Protein AF-A0A345NX68-F1 (afdb_monomer)

Secondary structure (DSSP, 8-state):
-PPP--SEEEEEETTT--EEEE--HHHHTSBTTHHHHTTTEEEEEE-HHHHTTTEEEEEEEE-TTT--EEEEEEEE--GGGHHHHHHHHHHHTTT--TT-EEEEETTTTEEEEEEESTTSTT--TTSBHHHHHHHHHHHHHHHHHHHHT-

pLDDT: mean 94.98, std 5.21, range [61.34, 98.69]

Sequence (150 aa):
MKPLTIEALEICLKETEDTIRTADDHFLQQPISYLQSNIAEFFFVDSPDFDHIHVDSLALEVDDIFKTYMVLFGLQGKKKEGDVIRQFIEEKVQNQLLGLSISFSDNEGFWEINMPLDSIEGFEETMPIQDVLQLLNGILGDLDELRASK

Solvent-accessible surface area (backbone atoms only — not comparable to full-atom values): 8235 Å² total; per-residue (Å²): 133,82,81,77,57,74,76,42,43,32,39,22,33,67,92,75,66,46,75,77,45,72,60,51,80,71,56,37,62,38,36,49,47,54,33,70,78,39,50,64,33,30,36,44,38,37,34,78,65,32,63,80,47,38,29,75,42,42,35,40,36,24,44,93,86,81,66,43,40,33,41,34,34,44,35,61,53,60,82,88,49,47,68,61,54,49,54,53,51,42,56,51,23,68,67,58,59,72,78,50,44,81,47,73,41,86,88,79,49,26,31,43,37,31,41,46,39,79,56,25,86,90,60,56,60,75,39,28,38,53,55,53,52,42,51,50,53,50,57,44,42,55,50,38,56,56,59,74,75,109

Radius of gyration: 14.74 Å; Cα contacts (8 Å, |Δi|>4): 261; chains: 1; bounding box: 38×32×37 Å

Mean predicted aligned error: 3.09 Å

Nearest PDB structures (foldseek):
  8q3k-assembly1_C  TM=5.679E-01  e=8.549E-02  African swine fever virus BA71V
  4fex-assembly3_C  TM=4.818E-01  e=6.498E-01  Acinetobacter baumannii AYE
  2pk9-assembly3_A  TM=4.258E-01  e=7.322E-01  Saccharomyces cerevisiae
  4z7g-assembly1_A  TM=3.444E-01  e=2.414E+00  Homo sapiens

Structure (mmCIF, N/CA/C/O backbone):
data_AF-A0A345NX68-F1
#
_entry.id   AF-A0A345NX68-F1
#
loop_
_atom_site.group_PDB
_atom_site.id
_atom_site.type_symbol
_atom_site.label_atom_id
_atom_site.label_alt_id
_atom_site.label_comp_id
_atom_site.label_asym_id
_atom_site.label_entity_id
_atom_site.label_seq_id
_atom_site.pdbx_PDB_ins_code
_atom_site.Cartn_x
_atom_site.Cartn_y
_atom_site.Cartn_z
_atom_site.occupancy
_atom_site.B_iso_or_equiv
_atom_site.auth_seq_id
_atom_site.auth_comp_id
_atom_site.auth_asym_id
_atom_site.auth_atom_id
_atom_site.pdbx_PDB_model_num
ATOM 1 N N . MET A 1 1 ? -13.953 6.254 -13.118 1.00 61.34 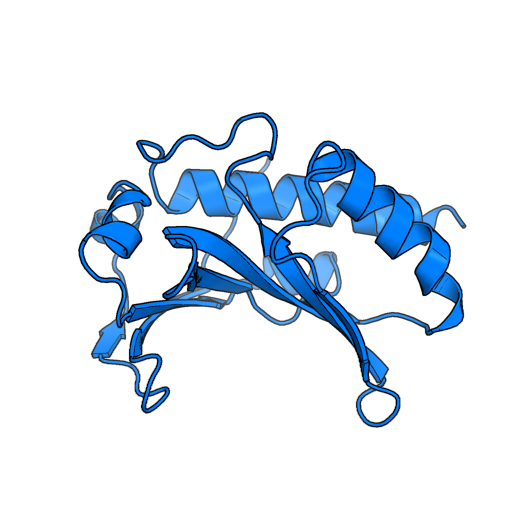1 MET A N 1
ATOM 2 C CA . MET A 1 1 ? -13.020 5.123 -12.947 1.00 61.34 1 MET A CA 1
ATOM 3 C C . MET A 1 1 ? -13.815 3.832 -12.918 1.00 61.34 1 MET A C 1
ATOM 5 O O . MET A 1 1 ? -14.952 3.856 -12.459 1.00 61.34 1 MET A O 1
ATOM 9 N N . LYS A 1 2 ? -13.254 2.747 -13.457 1.00 80.50 2 LYS A N 1
ATOM 10 C CA . LYS A 1 2 ? -13.781 1.394 -13.244 1.00 80.50 2 LYS A CA 1
ATOM 11 C C . LYS A 1 2 ? -13.546 1.036 -11.762 1.00 80.50 2 LYS A C 1
ATOM 13 O O . LYS A 1 2 ? -12.459 1.358 -11.284 1.00 80.50 2 LYS A O 1
ATOM 18 N N . PRO A 1 3 ? -14.522 0.439 -11.054 1.00 88.94 3 PRO A N 1
ATOM 19 C CA . PRO A 1 3 ? -14.303 -0.073 -9.704 1.00 88.94 3 PRO A CA 1
ATOM 20 C C . PRO A 1 3 ? -13.147 -1.078 -9.669 1.00 88.94 3 PRO A C 1
ATOM 22 O O . PRO A 1 3 ? -13.033 -1.889 -10.592 1.00 88.94 3 PRO A O 1
ATOM 25 N N . LEU A 1 4 ? -12.327 -1.017 -8.619 1.00 94.31 4 LEU A N 1
ATOM 26 C CA . LEU A 1 4 ? -11.275 -1.992 -8.347 1.00 94.31 4 LEU A CA 1
ATOM 27 C C . LEU A 1 4 ? -11.888 -3.384 -8.150 1.00 94.31 4 LEU A C 1
ATOM 29 O O . LEU A 1 4 ? -12.847 -3.556 -7.398 1.00 94.31 4 LEU A O 1
ATOM 33 N N . THR A 1 5 ? -11.316 -4.374 -8.821 1.00 95.56 5 THR A N 1
ATOM 34 C CA . THR A 1 5 ? -11.684 -5.783 -8.681 1.00 95.56 5 THR A CA 1
ATOM 35 C C . THR A 1 5 ? -10.849 -6.391 -7.563 1.00 95.56 5 THR A C 1
ATOM 37 O O . THR A 1 5 ? -9.641 -6.497 -7.715 1.00 95.56 5 THR A O 1
ATOM 40 N N . ILE A 1 6 ? -11.451 -6.797 -6.449 1.00 95.75 6 ILE A N 1
ATOM 41 C CA . ILE A 1 6 ? -10.723 -7.445 -5.347 1.00 95.75 6 ILE A CA 1
ATOM 42 C C . ILE A 1 6 ? -10.881 -8.957 -5.508 1.00 95.75 6 ILE A C 1
ATOM 44 O O . ILE A 1 6 ? -12.009 -9.451 -5.510 1.00 95.75 6 ILE A O 1
ATOM 48 N N . GLU A 1 7 ? -9.772 -9.677 -5.685 1.00 95.69 7 GLU A N 1
ATOM 49 C CA . GLU A 1 7 ? -9.783 -11.143 -5.773 1.00 95.69 7 GLU A CA 1
ATOM 50 C C . GLU A 1 7 ? -9.781 -11.767 -4.381 1.00 95.69 7 GLU A C 1
ATOM 52 O O . GLU A 1 7 ? -10.606 -12.636 -4.091 1.00 95.69 7 GLU A O 1
ATOM 57 N N . ALA A 1 8 ? -8.924 -11.259 -3.495 1.00 96.38 8 ALA A N 1
ATOM 58 C CA . ALA A 1 8 ? -8.913 -11.640 -2.095 1.00 96.38 8 ALA A CA 1
ATOM 59 C C . ALA A 1 8 ? -8.608 -10.432 -1.206 1.00 96.38 8 ALA A C 1
ATOM 61 O O . ALA A 1 8 ? -7.759 -9.600 -1.520 1.00 96.38 8 ALA A O 1
ATOM 62 N N . LEU A 1 9 ? -9.289 -10.364 -0.064 1.00 98.25 9 LEU A N 1
ATOM 63 C CA . LEU A 1 9 ? -8.827 -9.590 1.078 1.00 98.25 9 LEU A CA 1
ATOM 64 C C . LEU A 1 9 ? -8.767 -10.524 2.278 1.00 98.25 9 LEU A C 1
ATOM 66 O O . LEU A 1 9 ? -9.776 -11.101 2.684 1.00 98.25 9 LEU A O 1
ATOM 70 N N . GLU A 1 10 ? -7.581 -10.673 2.841 1.00 98.62 10 GLU A N 1
ATOM 71 C CA . GLU A 1 10 ? -7.300 -11.523 3.987 1.00 98.62 10 GLU A CA 1
ATOM 72 C C . GLU A 1 10 ? -6.926 -10.664 5.189 1.00 98.62 10 GLU A C 1
ATOM 74 O O . GLU A 1 10 ? -6.189 -9.690 5.077 1.00 98.62 10 GLU A O 1
ATOM 79 N N . ILE A 1 11 ? -7.469 -11.013 6.349 1.00 98.69 11 ILE A N 1
ATOM 80 C CA . ILE A 1 11 ? -7.134 -10.397 7.625 1.00 98.69 11 ILE A CA 1
ATOM 81 C C . ILE A 1 11 ? -6.141 -11.327 8.305 1.00 98.69 11 ILE A C 1
ATOM 83 O O . ILE A 1 11 ? -6.488 -12.467 8.634 1.00 98.69 11 ILE A O 1
ATOM 87 N N . CYS A 1 12 ? -4.930 -10.830 8.517 1.00 98.69 12 CYS A N 1
ATOM 88 C CA . CYS A 1 12 ? -3.780 -11.610 8.955 1.00 98.69 12 CYS A CA 1
ATOM 89 C C . CYS A 1 12 ? -3.218 -11.066 10.272 1.00 98.69 12 CYS A C 1
ATOM 91 O O . CYS A 1 12 ? -3.373 -9.882 10.569 1.00 98.69 12 CYS A O 1
ATOM 93 N N . LEU A 1 13 ? -2.554 -11.910 11.066 1.00 98.38 13 LEU A N 1
ATOM 94 C CA . LEU A 1 13 ? -1.807 -11.461 12.249 1.00 98.38 13 LEU A CA 1
ATOM 95 C C . LEU A 1 13 ? -0.422 -10.965 11.847 1.00 98.38 13 LEU A C 1
ATOM 97 O O . LEU A 1 13 ? 0.320 -11.688 11.195 1.00 98.38 13 LEU A O 1
ATOM 101 N N . LYS A 1 14 ? -0.018 -9.789 12.327 1.00 97.19 14 LYS A N 1
ATOM 102 C CA . LYS A 1 14 ? 1.325 -9.250 12.058 1.00 97.19 14 LYS A CA 1
ATOM 103 C C . LYS A 1 14 ? 2.453 -10.110 12.626 1.00 97.19 14 LYS A C 1
ATOM 105 O O . LYS A 1 14 ? 3.513 -10.206 12.028 1.00 97.19 14 LYS A O 1
ATOM 110 N N . GLU A 1 15 ? 2.245 -10.707 13.802 1.00 96.81 15 GLU A N 1
ATOM 111 C CA . GLU A 1 15 ? 3.297 -11.470 14.490 1.00 96.81 15 GLU A CA 1
ATOM 112 C C . GLU A 1 15 ? 3.615 -12.796 13.788 1.00 96.81 15 GLU A C 1
ATOM 114 O O . GLU A 1 15 ? 4.768 -13.226 13.790 1.00 96.81 15 GLU A O 1
ATOM 119 N N . THR A 1 16 ? 2.600 -13.457 13.224 1.00 97.38 16 THR A N 1
ATOM 120 C CA . THR A 1 16 ? 2.741 -14.813 12.669 1.00 97.38 16 THR A CA 1
ATOM 121 C C . THR A 1 16 ? 2.536 -14.889 11.163 1.00 97.38 16 THR A C 1
ATOM 123 O O . THR A 1 16 ? 2.811 -15.933 10.586 1.00 97.38 16 THR A O 1
ATOM 126 N N . GLU A 1 17 ? 2.049 -13.810 10.545 1.00 96.88 17 GLU A N 1
ATOM 127 C CA . GLU A 1 17 ? 1.619 -13.737 9.142 1.00 96.88 17 GLU A CA 1
ATOM 128 C C . GLU A 1 17 ? 0.478 -14.708 8.783 1.00 96.88 17 GLU A C 1
ATOM 130 O O . GLU A 1 17 ? 0.110 -14.842 7.620 1.00 96.88 17 GLU A O 1
ATOM 135 N N . ASP A 1 18 ? -0.140 -15.356 9.776 1.00 98.06 18 ASP A N 1
ATOM 136 C CA . ASP A 1 18 ? -1.232 -16.296 9.540 1.00 98.06 18 ASP A CA 1
ATOM 137 C C . ASP A 1 18 ? -2.528 -15.566 9.165 1.00 98.06 18 ASP A C 1
ATOM 139 O O . ASP A 1 18 ? -2.970 -14.641 9.860 1.00 98.06 18 ASP A O 1
ATOM 143 N N . THR A 1 19 ? -3.205 -16.065 8.129 1.00 98.25 19 THR A N 1
ATOM 144 C CA . THR A 1 19 ? -4.564 -15.653 7.767 1.00 98.25 19 THR A CA 1
ATOM 145 C C . THR A 1 19 ? -5.561 -16.100 8.837 1.00 98.25 19 THR A C 1
ATOM 147 O O . THR A 1 19 ? -5.777 -17.291 9.071 1.00 98.25 19 THR A O 1
ATOM 150 N N . ILE A 1 20 ? -6.226 -15.135 9.470 1.00 97.44 20 ILE A N 1
ATOM 151 C CA . ILE A 1 20 ? -7.243 -15.369 10.504 1.00 97.44 20 ILE A CA 1
ATOM 152 C C . ILE A 1 20 ? -8.615 -15.558 9.860 1.00 97.44 20 ILE A C 1
ATOM 154 O O . ILE A 1 20 ? -9.429 -16.367 10.313 1.00 97.44 20 ILE A O 1
ATOM 158 N N . ARG A 1 21 ? -8.896 -14.770 8.817 1.00 96.25 21 ARG A N 1
ATOM 159 C CA . ARG A 1 21 ? -10.138 -14.834 8.044 1.00 96.25 21 ARG A CA 1
ATOM 160 C C . ARG A 1 21 ? -9.977 -14.161 6.683 1.00 96.25 21 ARG A C 1
ATOM 162 O O . ARG A 1 21 ? -9.216 -13.211 6.544 1.00 96.25 21 ARG A O 1
ATOM 169 N N . THR A 1 22 ? -10.785 -14.584 5.723 1.00 96.94 22 THR A N 1
ATOM 170 C CA . THR A 1 22 ? -10.996 -13.866 4.460 1.00 96.94 22 THR A CA 1
ATOM 171 C C . THR A 1 22 ? -12.201 -12.936 4.606 1.00 96.94 22 THR A C 1
ATOM 173 O O . THR A 1 22 ? -13.188 -13.291 5.256 1.00 96.94 22 THR A O 1
ATOM 176 N N . ALA A 1 23 ? -12.119 -11.739 4.038 1.00 96.38 23 ALA A N 1
ATOM 177 C CA . ALA A 1 23 ? -13.202 -10.770 4.007 1.00 96.38 23 ALA A CA 1
ATOM 178 C C . ALA A 1 23 ? -14.293 -11.154 3.009 1.00 96.38 23 ALA A C 1
ATOM 180 O O . ALA A 1 23 ? -14.025 -11.710 1.947 1.00 96.38 23 ALA A O 1
ATOM 181 N N . ASP A 1 24 ? -15.526 -10.793 3.346 1.00 95.06 24 ASP A N 1
ATOM 182 C CA . ASP A 1 24 ? -16.654 -10.793 2.426 1.00 95.06 24 ASP A CA 1
ATOM 183 C C . ASP A 1 24 ? -16.999 -9.360 1.982 1.00 95.06 24 ASP A C 1
ATOM 185 O O . ASP A 1 24 ? -16.430 -8.371 2.458 1.00 95.06 24 ASP A O 1
ATOM 189 N N . ASP A 1 25 ? -17.983 -9.238 1.090 1.00 93.81 25 ASP A N 1
ATOM 190 C CA . ASP A 1 25 ? -18.455 -7.941 0.592 1.00 93.81 25 ASP A CA 1
ATOM 191 C C . ASP A 1 25 ? -18.945 -7.009 1.713 1.00 93.81 25 ASP A C 1
ATOM 193 O O . ASP A 1 25 ? -18.849 -5.788 1.591 1.00 93.81 25 ASP A O 1
ATOM 197 N N . HIS A 1 26 ? -19.471 -7.559 2.816 1.00 96.25 26 HIS A N 1
ATOM 198 C CA . HIS A 1 26 ? -19.914 -6.758 3.959 1.00 96.25 26 HIS A CA 1
ATOM 199 C C . HIS A 1 26 ? -18.725 -6.195 4.736 1.00 96.25 26 HIS A C 1
ATOM 201 O O . HIS A 1 26 ? -18.790 -5.059 5.214 1.00 96.25 26 HIS A O 1
ATOM 207 N N . PHE A 1 27 ? -17.644 -6.965 4.859 1.00 97.44 27 PHE A N 1
ATOM 208 C CA . PHE A 1 27 ? -16.418 -6.514 5.493 1.00 97.44 27 PHE A CA 1
ATOM 209 C C . PHE A 1 27 ? -15.771 -5.373 4.707 1.00 97.44 27 PHE A C 1
ATOM 211 O O . PHE A 1 27 ? -15.338 -4.400 5.311 1.00 97.44 27 PHE A O 1
ATOM 218 N N . LEU A 1 28 ? -15.807 -5.419 3.373 1.00 97.00 28 LEU A N 1
ATOM 219 C CA . LEU A 1 28 ? -15.314 -4.330 2.519 1.00 97.00 28 LEU A CA 1
ATOM 220 C C . LEU A 1 28 ? -16.034 -2.985 2.738 1.00 97.00 28 LEU A C 1
ATOM 222 O O . LEU A 1 28 ? -15.454 -1.935 2.455 1.00 97.00 28 LEU A O 1
ATOM 226 N N . GLN A 1 29 ? -17.263 -3.001 3.271 1.00 98.00 29 GLN A N 1
ATOM 227 C CA . GLN A 1 29 ? -18.007 -1.791 3.651 1.00 98.00 29 GLN A CA 1
ATOM 228 C C . GLN A 1 29 ? -17.651 -1.260 5.049 1.00 98.00 29 GLN A C 1
ATOM 230 O O . GLN A 1 29 ? -18.120 -0.186 5.426 1.00 98.00 29 GLN A O 1
ATOM 235 N N . GLN A 1 30 ? -16.882 -2.003 5.853 1.00 98.25 30 GLN A N 1
ATOM 236 C CA . GLN A 1 30 ? -16.427 -1.518 7.157 1.00 98.25 30 GLN A CA 1
ATOM 237 C C . GLN A 1 30 ? -15.459 -0.347 6.971 1.00 98.25 30 GLN A C 1
ATOM 239 O O . GLN A 1 30 ? -14.725 -0.319 5.982 1.00 98.25 30 GLN A O 1
ATOM 244 N N . PRO A 1 31 ? -15.428 0.613 7.909 1.00 98.56 31 PRO A N 1
ATOM 245 C CA . PRO A 1 31 ? -14.470 1.701 7.841 1.00 98.56 31 PRO A CA 1
ATOM 246 C C . PRO A 1 31 ? -13.042 1.187 8.073 1.00 98.56 31 PRO A C 1
ATOM 248 O O . PRO A 1 31 ? -12.829 0.264 8.865 1.00 98.56 31 PRO A O 1
ATOM 251 N N . ILE A 1 32 ? -12.050 1.819 7.441 1.00 98.50 32 ILE A N 1
ATOM 252 C CA . ILE A 1 32 ? -10.634 1.449 7.606 1.00 98.50 32 ILE A CA 1
ATOM 253 C C . ILE A 1 32 ? -10.150 1.577 9.063 1.00 98.50 32 ILE A C 1
ATOM 255 O O . ILE A 1 32 ? -9.267 0.827 9.482 1.00 98.50 32 ILE A O 1
ATOM 259 N N . SER A 1 33 ? -10.807 2.413 9.880 1.00 98.19 33 SER A N 1
ATOM 260 C CA . SER A 1 33 ? -10.622 2.484 11.345 1.00 98.19 33 SER A CA 1
ATOM 261 C C . SER A 1 33 ? -10.834 1.176 12.105 1.00 98.19 33 SER A C 1
ATOM 263 O O . SER A 1 33 ? -10.434 1.059 13.269 1.00 98.19 33 SER A O 1
ATOM 265 N N . TYR A 1 34 ? -11.361 0.143 11.445 1.00 98.25 34 TYR A N 1
ATOM 266 C CA . TYR A 1 34 ? -11.249 -1.228 11.919 1.00 98.25 34 TYR A CA 1
ATOM 267 C C . TYR A 1 34 ? -9.802 -1.594 12.312 1.00 98.25 34 TYR A C 1
ATOM 269 O O . TYR A 1 34 ? -9.604 -2.155 13.392 1.00 98.25 34 TYR A O 1
ATOM 277 N N . LEU A 1 35 ? -8.793 -1.263 11.491 1.00 98.19 35 LEU A N 1
ATOM 278 C CA . LEU A 1 35 ? -7.391 -1.630 11.756 1.00 98.19 35 LEU A CA 1
ATOM 279 C C . LEU A 1 35 ? -6.845 -0.952 13.016 1.00 98.19 35 LEU A C 1
ATOM 281 O O . LEU A 1 35 ? -6.114 -1.566 13.784 1.00 98.19 35 LEU A O 1
ATOM 285 N N . GLN A 1 36 ? -7.260 0.282 13.301 1.00 96.69 36 GLN A N 1
ATOM 286 C CA . GLN A 1 36 ? -6.849 0.983 14.519 1.00 96.69 36 GLN A CA 1
ATOM 287 C C . GLN A 1 36 ? -7.405 0.314 15.784 1.00 96.69 36 GLN A C 1
ATOM 289 O O . GLN A 1 36 ? -6.740 0.288 16.821 1.00 96.69 36 GLN A O 1
ATOM 294 N N . SER A 1 37 ? -8.601 -0.277 15.692 1.00 96.75 37 SER A N 1
ATOM 295 C CA . SER A 1 37 ? -9.191 -1.072 16.778 1.00 96.75 37 SER A CA 1
ATOM 296 C C . SER A 1 37 ? -8.567 -2.468 16.906 1.00 96.75 37 SER A C 1
ATOM 298 O O . SER A 1 37 ? -8.682 -3.086 17.963 1.00 96.75 37 SER A O 1
ATOM 300 N N . ASN A 1 38 ? -7.895 -2.952 15.857 1.00 97.50 38 ASN A N 1
ATOM 301 C CA . ASN A 1 38 ? -7.327 -4.297 15.760 1.00 97.50 38 ASN A CA 1
ATOM 302 C C . ASN A 1 38 ? -5.871 -4.234 15.285 1.00 97.50 3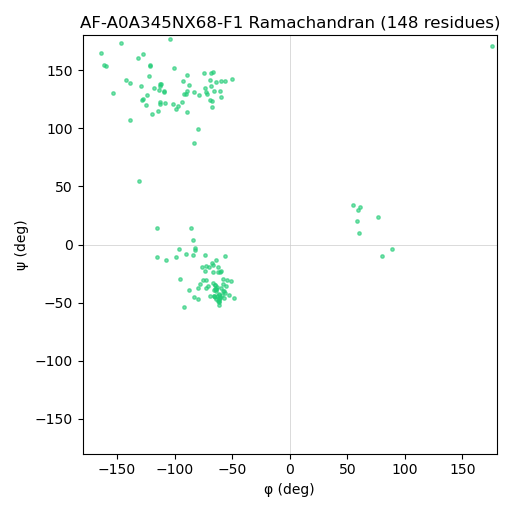8 ASN A C 1
ATOM 304 O O . ASN A 1 38 ? -5.495 -4.863 14.307 1.00 97.50 38 ASN A O 1
ATOM 308 N N . ILE A 1 39 ? -5.037 -3.462 15.983 1.00 97.44 39 ILE A N 1
ATOM 309 C CA . ILE A 1 39 ? -3.692 -3.104 15.506 1.00 97.44 39 ILE A CA 1
ATOM 310 C C . ILE A 1 39 ? -2.727 -4.287 15.317 1.00 97.44 39 ILE A C 1
ATOM 312 O O . ILE A 1 39 ? -1.733 -4.170 14.613 1.00 97.44 39 ILE A O 1
ATOM 316 N N . ALA A 1 40 ? -3.008 -5.433 15.941 1.00 97.69 40 ALA A N 1
ATOM 317 C CA . ALA A 1 40 ? -2.240 -6.660 15.729 1.00 97.69 40 ALA A CA 1
ATOM 318 C C . ALA A 1 40 ? -2.534 -7.321 14.367 1.00 97.69 40 ALA A C 1
ATOM 320 O O . ALA A 1 40 ? -1.863 -8.285 14.000 1.00 97.69 40 ALA A O 1
ATOM 321 N N . GLU A 1 41 ? -3.544 -6.828 13.647 1.00 98.38 41 GLU A N 1
ATOM 322 C CA . GLU A 1 41 ? -3.970 -7.311 12.341 1.00 98.38 41 GLU A CA 1
ATOM 323 C C . GLU A 1 41 ? -3.438 -6.406 11.220 1.00 98.38 41 GLU A C 1
ATOM 325 O O . GLU A 1 41 ? -3.243 -5.200 11.398 1.00 98.38 41 GLU A O 1
ATOM 330 N N . PHE A 1 42 ? -3.251 -6.995 10.043 1.00 98.69 42 PHE A N 1
ATOM 331 C CA . PHE A 1 42 ? -3.097 -6.280 8.781 1.00 98.69 42 PHE A CA 1
ATOM 332 C C . PHE A 1 42 ? -4.013 -6.902 7.726 1.00 98.69 42 PHE A C 1
ATOM 334 O O . PHE A 1 42 ? -4.482 -8.034 7.875 1.00 98.69 42 PHE A O 1
ATOM 341 N N . PHE A 1 43 ? -4.295 -6.152 6.667 1.00 98.69 43 PHE A N 1
ATOM 342 C CA . PHE A 1 43 ? -5.031 -6.651 5.514 1.00 98.69 43 PHE A CA 1
ATOM 343 C C . PHE A 1 43 ? -4.062 -6.970 4.394 1.00 98.69 43 PHE A C 1
ATOM 345 O O . PHE A 1 43 ? -3.384 -6.063 3.927 1.00 98.69 43 PHE A O 1
ATOM 352 N N . PHE A 1 44 ? -4.033 -8.215 3.938 1.00 98.69 44 PHE A N 1
ATOM 353 C CA . PHE A 1 44 ? -3.421 -8.585 2.669 1.00 98.69 44 PHE A CA 1
ATOM 354 C C . PHE A 1 44 ? -4.480 -8.498 1.570 1.00 98.69 44 PHE A C 1
ATOM 356 O O . PHE A 1 44 ? -5.583 -9.022 1.730 1.00 98.69 44 PHE A O 1
ATOM 363 N N . VAL A 1 45 ? -4.172 -7.814 0.473 1.00 98.44 45 VAL A N 1
ATOM 364 C CA . VAL A 1 45 ? -5.107 -7.577 -0.627 1.00 98.44 45 VAL A CA 1
ATOM 365 C C . VAL A 1 45 ? -4.475 -7.993 -1.939 1.00 98.44 45 VAL A C 1
ATOM 367 O O . VAL A 1 45 ? -3.428 -7.470 -2.327 1.00 98.44 45 VAL A O 1
ATOM 370 N N . ASP A 1 46 ? -5.178 -8.879 -2.633 1.00 97.50 46 ASP A N 1
ATOM 371 C CA . ASP A 1 46 ? -4.844 -9.350 -3.967 1.00 97.50 46 ASP A CA 1
ATOM 372 C C . ASP A 1 46 ? -5.891 -8.873 -4.981 1.00 97.50 46 ASP A C 1
ATOM 374 O O . ASP A 1 46 ? -7.105 -8.858 -4.718 1.00 97.50 46 ASP A O 1
ATOM 378 N N . SER A 1 47 ? -5.415 -8.434 -6.142 1.00 97.12 47 SER A N 1
ATOM 379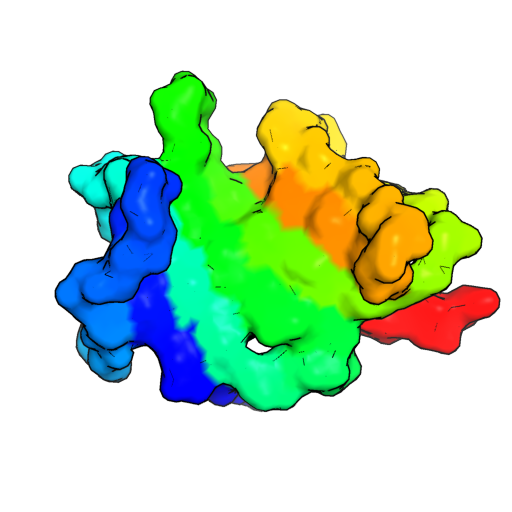 C CA . SER A 1 47 ? -6.247 -7.893 -7.207 1.00 97.12 47 SER A CA 1
ATOM 380 C C . SER A 1 47 ? -5.587 -8.079 -8.571 1.00 97.12 47 SER A C 1
ATOM 382 O O . SER A 1 47 ? -4.479 -7.586 -8.781 1.00 97.12 47 SER A O 1
ATOM 384 N N . PRO A 1 48 ? -6.311 -8.619 -9.569 1.00 95.94 48 PRO A N 1
ATOM 385 C CA . PRO A 1 48 ? -5.805 -8.688 -10.938 1.00 95.94 48 PRO A CA 1
ATOM 386 C C . PRO A 1 48 ? -5.641 -7.304 -11.582 1.00 95.94 48 PRO A C 1
ATOM 388 O O . PRO A 1 48 ? -4.958 -7.170 -12.593 1.00 95.94 48 PRO A O 1
ATOM 391 N N . ASP A 1 49 ? -6.273 -6.258 -11.035 1.00 96.19 49 ASP A N 1
ATOM 392 C CA . ASP A 1 49 ? -6.068 -4.900 -11.536 1.00 96.19 49 ASP A CA 1
ATOM 393 C C . ASP A 1 49 ? -4.670 -4.360 -11.124 1.00 96.19 49 ASP A C 1
ATOM 395 O O . ASP A 1 49 ? -4.180 -3.435 -11.774 1.00 96.19 49 ASP A O 1
ATOM 399 N N . PHE A 1 50 ? -3.992 -4.948 -10.120 1.00 96.31 50 PHE A N 1
ATOM 400 C CA . PHE A 1 50 ? -2.635 -4.555 -9.705 1.00 96.31 50 PHE A CA 1
ATOM 401 C C . PHE A 1 50 ? -1.544 -4.990 -10.694 1.00 96.31 50 PHE A C 1
ATOM 403 O O . PHE A 1 50 ? -0.584 -4.245 -10.913 1.00 96.31 50 PHE A O 1
ATOM 410 N N . ASP A 1 51 ? -1.741 -6.109 -11.399 1.00 93.31 51 ASP A N 1
ATOM 411 C CA . ASP A 1 51 ? -0.847 -6.557 -12.476 1.00 93.31 51 ASP A CA 1
ATOM 412 C C . ASP A 1 51 ? -0.667 -5.478 -13.556 1.00 93.31 51 ASP A C 1
ATOM 414 O O . ASP A 1 51 ? 0.409 -5.313 -14.133 1.00 93.31 51 ASP A O 1
ATOM 418 N N . HIS A 1 52 ? -1.727 -4.712 -13.835 1.00 92.94 52 HIS A N 1
ATOM 419 C CA . HIS A 1 52 ? -1.714 -3.653 -14.846 1.00 92.94 52 HIS A CA 1
ATOM 420 C C . HIS A 1 52 ? -0.873 -2.437 -14.453 1.00 92.94 52 HIS A C 1
ATOM 422 O O . HIS A 1 52 ? -0.485 -1.674 -15.334 1.00 92.94 52 HIS A O 1
ATOM 428 N N . ILE A 1 53 ? -0.596 -2.270 -13.160 1.00 95.25 53 ILE A N 1
ATOM 429 C CA . ILE A 1 53 ? 0.191 -1.171 -12.586 1.00 95.25 53 ILE A CA 1
ATOM 430 C C . ILE A 1 53 ? 1.488 -1.676 -11.937 1.00 95.25 53 ILE A C 1
ATOM 432 O O . ILE A 1 53 ? 2.155 -0.936 -11.214 1.00 95.25 53 ILE A O 1
ATOM 436 N N . HIS A 1 54 ? 1.868 -2.926 -12.230 1.00 95.44 54 HIS A N 1
ATOM 437 C CA . HIS A 1 54 ? 3.113 -3.556 -11.790 1.00 95.44 54 HIS A CA 1
ATOM 438 C C . HIS A 1 54 ? 3.262 -3.657 -10.263 1.00 95.44 54 HIS A C 1
ATOM 440 O O . HIS A 1 54 ? 4.378 -3.568 -9.743 1.00 95.44 54 HIS A O 1
ATOM 446 N N . VAL A 1 55 ? 2.145 -3.821 -9.556 1.00 96.75 55 VAL A N 1
ATOM 447 C CA . VAL A 1 55 ? 2.092 -4.024 -8.105 1.00 96.75 55 VAL A CA 1
ATOM 448 C C . VAL A 1 55 ? 1.678 -5.464 -7.839 1.00 96.75 55 VAL A C 1
ATOM 450 O O . VAL A 1 55 ? 0.722 -5.936 -8.440 1.00 96.75 55 VAL A O 1
ATOM 453 N N . ASP A 1 56 ? 2.392 -6.161 -6.956 1.00 92.06 56 ASP A N 1
ATOM 454 C CA . ASP A 1 56 ? 2.108 -7.582 -6.707 1.00 92.06 56 ASP A CA 1
ATOM 455 C C . ASP A 1 56 ? 0.899 -7.759 -5.773 1.00 92.06 56 ASP A C 1
ATOM 457 O O . ASP A 1 56 ? 0.004 -8.553 -6.026 1.00 92.06 56 ASP A O 1
ATOM 461 N N . SER A 1 57 ? 0.868 -7.001 -4.677 1.00 95.94 57 SER A N 1
ATOM 462 C CA . SER A 1 57 ? -0.200 -7.023 -3.671 1.00 95.94 57 SER A CA 1
ATOM 463 C C . SER A 1 57 ? -0.104 -5.783 -2.787 1.00 95.94 57 SER A C 1
ATOM 465 O O . SER A 1 57 ? 0.952 -5.141 -2.741 1.00 95.94 57 SER A O 1
ATOM 467 N N . LEU A 1 58 ? -1.162 -5.485 -2.034 1.00 98.38 58 LEU A N 1
ATOM 468 C CA . LEU A 1 58 ? -1.132 -4.460 -0.990 1.00 98.38 58 LEU A CA 1
ATOM 469 C C . LEU A 1 58 ? -1.251 -5.094 0.394 1.00 98.38 58 LEU A C 1
ATOM 471 O O . LEU A 1 58 ? -2.106 -5.948 0.616 1.00 98.38 58 LEU A O 1
ATOM 475 N N . ALA A 1 59 ? -0.462 -4.605 1.346 1.00 98.56 59 ALA A N 1
ATOM 476 C CA . ALA A 1 59 ? -0.672 -4.835 2.766 1.00 98.56 59 ALA A CA 1
ATOM 477 C C . ALA A 1 59 ? -1.057 -3.517 3.452 1.00 98.56 59 ALA A C 1
ATOM 479 O O . ALA A 1 59 ? -0.322 -2.538 3.359 1.00 98.56 59 ALA A O 1
ATOM 480 N N . LEU A 1 60 ? -2.215 -3.466 4.114 1.00 98.69 60 LEU A N 1
ATOM 481 C CA . LEU A 1 60 ? -2.665 -2.295 4.872 1.00 98.69 60 LEU A CA 1
ATOM 482 C C . LEU A 1 60 ? -2.613 -2.588 6.364 1.00 98.69 60 LEU A C 1
ATOM 484 O O . LEU A 1 60 ? -3.160 -3.588 6.825 1.00 98.69 60 LEU A O 1
ATOM 488 N N . GLU A 1 61 ? -2.020 -1.686 7.130 1.00 98.31 61 GLU A N 1
ATOM 489 C CA . GLU A 1 61 ? -1.903 -1.829 8.578 1.00 98.31 61 GLU A CA 1
ATOM 490 C C . GLU A 1 61 ? -1.963 -0.480 9.293 1.00 98.31 61 GLU A C 1
ATOM 492 O O . GLU A 1 61 ? -1.962 0.578 8.670 1.00 98.31 61 GLU A O 1
ATOM 497 N N . VAL A 1 62 ? -2.001 -0.517 10.623 1.00 98.06 62 VAL A N 1
ATOM 498 C CA . VAL A 1 62 ? -1.721 0.649 11.469 1.00 98.06 62 VAL A CA 1
ATOM 499 C C . VAL A 1 62 ? -0.425 0.379 12.218 1.00 98.06 62 VAL A C 1
ATOM 501 O O . VAL A 1 62 ? -0.364 -0.599 12.955 1.00 98.06 62 VAL A O 1
ATOM 504 N N . ASP A 1 63 ? 0.600 1.213 12.050 1.00 93.88 63 ASP A N 1
ATOM 505 C CA . ASP A 1 63 ? 1.897 1.036 12.714 1.00 93.88 63 ASP A CA 1
ATOM 506 C C . ASP A 1 63 ? 1.767 1.055 14.249 1.00 93.88 63 ASP A C 1
ATOM 508 O O . ASP A 1 63 ? 1.034 1.858 14.839 1.00 93.88 63 ASP A O 1
ATOM 512 N N . ASP A 1 64 ? 2.522 0.187 14.922 1.00 89.81 64 ASP A N 1
ATOM 513 C CA . ASP A 1 64 ? 2.386 -0.037 16.361 1.00 89.81 64 ASP A CA 1
ATOM 514 C 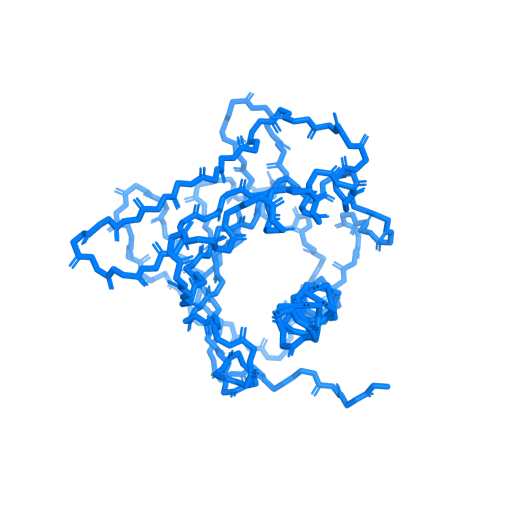C . ASP A 1 64 ? 2.935 1.115 17.213 1.00 89.81 64 ASP A C 1
ATOM 516 O O . ASP A 1 64 ? 2.502 1.282 18.362 1.00 89.81 64 ASP A O 1
ATOM 520 N N . ILE A 1 65 ? 3.847 1.922 16.664 1.00 88.06 65 ILE A N 1
ATOM 521 C CA . ILE A 1 65 ? 4.565 2.985 17.373 1.00 88.06 65 ILE A CA 1
ATOM 522 C C . ILE A 1 65 ? 3.816 4.313 17.245 1.00 88.06 65 ILE A C 1
ATOM 524 O O . ILE A 1 65 ? 3.505 4.947 18.256 1.00 88.06 65 ILE A O 1
ATOM 528 N N . PHE A 1 66 ? 3.519 4.726 16.016 1.00 88.50 66 PHE A N 1
ATOM 529 C CA . PHE A 1 66 ? 2.948 6.032 15.687 1.00 88.50 66 PHE A CA 1
ATOM 530 C C . PHE A 1 66 ? 1.436 6.001 15.481 1.00 88.50 66 PHE A C 1
ATOM 532 O O . PHE A 1 66 ? 0.816 7.061 15.469 1.00 88.50 66 PHE A O 1
ATOM 539 N N . LYS A 1 67 ? 0.835 4.805 15.392 1.00 92.62 67 LYS A N 1
ATOM 540 C CA . LYS A 1 67 ? -0.597 4.616 15.105 1.00 92.62 67 LYS A CA 1
ATOM 541 C C . LYS A 1 67 ? -1.024 5.229 13.767 1.00 92.62 67 LYS A C 1
ATOM 543 O O . LYS A 1 67 ? -2.173 5.628 13.619 1.00 92.62 67 LYS A O 1
ATOM 548 N N . THR A 1 68 ? -0.093 5.277 12.820 1.00 94.75 68 THR A N 1
ATOM 549 C CA . THR A 1 68 ? -0.282 5.780 11.456 1.00 94.75 68 THR A CA 1
ATOM 550 C C . THR A 1 68 ? -0.773 4.656 10.561 1.00 94.75 68 THR A C 1
ATOM 552 O O . THR A 1 68 ? -0.249 3.544 10.650 1.00 94.75 68 THR A O 1
ATOM 555 N N . TYR A 1 69 ? -1.753 4.920 9.698 1.00 97.94 69 TYR A N 1
ATOM 556 C CA . TYR A 1 69 ? -2.163 3.943 8.694 1.00 97.94 69 TYR A CA 1
ATOM 557 C C . TYR A 1 69 ? -1.087 3.856 7.620 1.00 97.94 69 TYR A C 1
ATOM 559 O O . TYR A 1 69 ? -0.634 4.871 7.094 1.00 97.94 69 TYR A O 1
ATOM 567 N N . MET A 1 70 ? -0.685 2.641 7.284 1.00 97.81 70 MET A N 1
ATOM 568 C CA . MET A 1 70 ? 0.374 2.358 6.329 1.00 97.81 70 MET A CA 1
ATOM 569 C C . MET A 1 70 ? -0.173 1.482 5.209 1.00 97.81 70 MET A C 1
ATOM 571 O O . MET A 1 70 ? -0.998 0.598 5.446 1.00 97.81 70 MET A O 1
ATOM 575 N N . VAL A 1 71 ? 0.330 1.698 3.996 1.00 98.31 71 VAL A N 1
ATOM 576 C CA . VAL A 1 71 ? 0.279 0.709 2.918 1.00 98.31 71 VAL A CA 1
ATOM 577 C C . VAL A 1 71 ? 1.694 0.246 2.597 1.00 98.31 71 VAL A C 1
ATOM 579 O O . VAL A 1 71 ? 2.608 1.061 2.465 1.00 98.31 71 VAL A O 1
ATOM 582 N N . LEU A 1 72 ? 1.870 -1.065 2.488 1.00 98.06 72 LEU A N 1
ATOM 583 C CA . LEU A 1 72 ? 3.110 -1.723 2.117 1.00 98.06 72 LEU A CA 1
ATOM 584 C C . LEU A 1 72 ? 2.885 -2.482 0.813 1.00 98.06 72 LEU A C 1
ATOM 586 O O . LEU A 1 72 ? 1.864 -3.154 0.660 1.00 98.06 72 LEU A O 1
ATOM 590 N N . PHE A 1 73 ? 3.811 -2.363 -0.133 1.00 97.69 73 PHE A N 1
ATOM 591 C CA . PHE A 1 73 ? 3.701 -3.051 -1.417 1.00 97.69 73 PHE A CA 1
ATOM 592 C C . PHE A 1 73 ? 5.040 -3.191 -2.139 1.00 97.69 73 PHE A C 1
ATOM 594 O O . PHE A 1 73 ? 5.960 -2.384 -1.970 1.00 97.69 73 PHE A O 1
ATOM 601 N N . GLY A 1 74 ? 5.114 -4.224 -2.978 1.00 96.56 74 GLY A N 1
ATOM 602 C CA . GLY A 1 74 ? 6.149 -4.396 -3.990 1.00 96.56 74 GLY A CA 1
ATOM 603 C C . GLY A 1 74 ? 5.728 -3.732 -5.301 1.00 96.56 74 GLY A C 1
ATOM 604 O O . GLY A 1 74 ? 4.607 -3.933 -5.764 1.00 96.56 74 GLY A O 1
ATOM 605 N N . LEU A 1 75 ? 6.618 -2.943 -5.900 1.00 96.69 75 LEU A N 1
ATOM 606 C CA . LEU A 1 75 ? 6.437 -2.330 -7.216 1.00 96.69 75 LEU A CA 1
ATOM 607 C C . LEU A 1 75 ? 7.541 -2.811 -8.161 1.00 96.69 75 LEU A C 1
ATOM 609 O O . LEU A 1 75 ? 8.713 -2.446 -8.012 1.00 96.69 75 LEU A O 1
ATOM 613 N N . GLN A 1 76 ? 7.181 -3.600 -9.169 1.00 94.81 76 GLN A N 1
ATOM 614 C CA . GLN A 1 76 ? 8.141 -4.078 -10.160 1.00 94.81 76 GLN A CA 1
ATOM 615 C C . GLN A 1 76 ? 8.667 -2.896 -10.975 1.00 94.81 76 GLN A C 1
ATOM 617 O O . GLN A 1 76 ? 7.901 -2.066 -11.468 1.00 94.81 76 GLN A O 1
ATOM 622 N N . GLY A 1 77 ? 9.984 -2.801 -11.151 1.00 91.00 77 GLY A N 1
ATOM 623 C CA . GLY A 1 77 ? 10.589 -1.664 -11.838 1.00 91.00 77 GLY A CA 1
ATOM 624 C C . GLY A 1 77 ? 12.105 -1.702 -11.848 1.00 91.00 77 GLY A C 1
ATOM 625 O O . GLY A 1 77 ? 12.740 -2.517 -11.188 1.00 91.00 77 GLY A O 1
ATOM 626 N N . LYS A 1 78 ? 12.730 -0.805 -12.610 1.00 92.25 78 LYS A N 1
ATOM 627 C CA . LYS A 1 78 ? 14.199 -0.743 -12.679 1.00 92.25 78 LYS A CA 1
ATOM 628 C C . LYS A 1 78 ? 14.741 0.191 -11.605 1.00 92.25 78 LYS A C 1
ATOM 630 O O . LYS A 1 78 ? 14.199 1.267 -11.386 1.00 92.25 78 LYS A O 1
ATOM 635 N N . LYS A 1 79 ? 15.916 -0.123 -11.051 1.00 94.19 79 LYS A N 1
ATOM 636 C CA . LYS A 1 79 ? 16.630 0.741 -10.086 1.00 94.19 79 LYS A CA 1
ATOM 637 C C . LYS A 1 79 ? 16.810 2.196 -10.551 1.00 94.19 79 LYS A C 1
ATOM 639 O O . LYS A 1 79 ? 16.813 3.116 -9.741 1.00 94.19 79 LYS A O 1
ATOM 644 N N . LYS A 1 80 ? 16.934 2.424 -11.865 1.00 93.75 80 LYS A N 1
ATOM 645 C CA . LYS A 1 80 ? 17.056 3.770 -12.459 1.00 93.75 80 LYS A CA 1
ATOM 646 C C . LYS A 1 80 ? 15.789 4.634 -12.332 1.00 93.75 80 LYS A C 1
ATOM 648 O O . LYS A 1 80 ? 15.870 5.833 -12.558 1.00 93.75 80 LYS A O 1
ATOM 653 N N . GLU A 1 81 ? 14.639 4.039 -12.020 1.00 93.88 81 GLU A N 1
ATOM 654 C CA . GLU A 1 81 ? 13.355 4.738 -11.843 1.00 93.88 81 GLU A CA 1
ATOM 655 C C . GLU A 1 81 ? 13.216 5.345 -10.437 1.00 93.88 81 GLU A C 1
ATOM 657 O O . GLU A 1 81 ? 12.242 6.039 -10.164 1.00 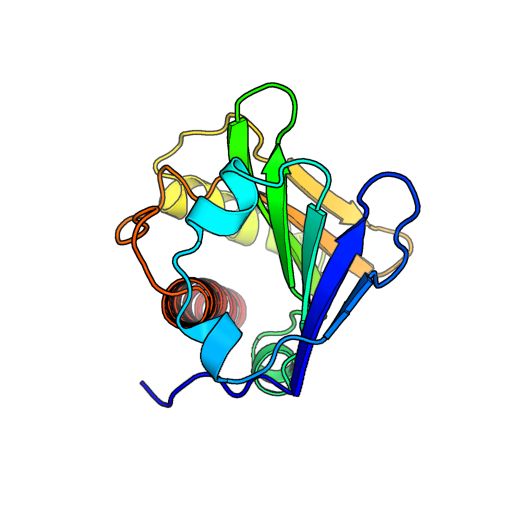93.88 81 GLU A O 1
ATOM 662 N N . GLY A 1 82 ? 14.200 5.126 -9.555 1.00 94.19 82 GLY A N 1
ATOM 663 C CA . GLY A 1 82 ? 14.122 5.488 -8.141 1.00 94.19 82 GLY A CA 1
ATOM 664 C C . GLY A 1 82 ? 13.830 6.953 -7.865 1.00 94.19 82 GLY A C 1
ATOM 665 O O . GLY A 1 82 ? 13.007 7.242 -7.004 1.00 94.19 82 GLY A O 1
ATOM 666 N N . ASP A 1 83 ? 14.449 7.870 -8.609 1.00 95.38 83 ASP A N 1
ATOM 667 C CA . ASP A 1 83 ? 14.216 9.305 -8.414 1.00 95.38 83 ASP A CA 1
ATOM 668 C C . ASP A 1 83 ? 12.761 9.683 -8.732 1.00 95.38 83 ASP A C 1
ATOM 670 O O . ASP A 1 83 ? 12.156 10.472 -8.014 1.00 95.38 83 ASP A O 1
ATOM 674 N N . VAL A 1 84 ? 12.175 9.078 -9.773 1.00 95.88 84 VAL A N 1
ATOM 675 C CA . VAL A 1 84 ? 10.778 9.323 -10.170 1.00 95.88 84 VAL A CA 1
ATOM 676 C C . VAL A 1 84 ? 9.813 8.748 -9.136 1.00 95.88 84 VAL A C 1
ATOM 678 O O . VAL A 1 84 ? 8.872 9.432 -8.745 1.00 95.88 84 VAL A O 1
ATOM 681 N N . ILE A 1 85 ? 10.065 7.521 -8.671 1.00 96.62 85 ILE A N 1
ATOM 682 C CA . ILE A 1 85 ? 9.234 6.847 -7.665 1.00 96.62 85 ILE A CA 1
ATOM 683 C C . ILE A 1 85 ? 9.250 7.626 -6.346 1.00 96.62 85 ILE A C 1
ATOM 685 O O . ILE A 1 85 ? 8.191 7.918 -5.794 1.00 96.62 85 ILE A O 1
ATOM 689 N N . ARG A 1 86 ? 10.439 8.014 -5.863 1.00 96.38 86 ARG A N 1
ATOM 690 C CA . ARG A 1 86 ? 10.586 8.787 -4.621 1.00 96.38 86 ARG A CA 1
ATOM 691 C C . ARG A 1 86 ? 9.884 10.128 -4.715 1.00 96.38 86 ARG A C 1
ATOM 693 O O . ARG A 1 86 ? 9.056 10.417 -3.862 1.00 96.38 86 ARG A O 1
ATOM 700 N N . GLN A 1 87 ? 10.167 10.901 -5.764 1.00 96.44 87 GLN A N 1
ATOM 701 C CA . GLN A 1 87 ? 9.562 12.218 -5.929 1.00 96.44 87 GLN A CA 1
ATOM 702 C C . GLN A 1 87 ? 8.030 12.130 -5.931 1.00 96.44 87 GLN A C 1
ATOM 704 O O . GLN A 1 87 ? 7.371 12.888 -5.227 1.00 96.44 87 GLN A O 1
ATOM 709 N N . PHE A 1 88 ? 7.468 11.182 -6.682 1.00 97.12 88 PHE A N 1
ATOM 710 C CA . PHE A 1 88 ? 6.023 11.000 -6.743 1.00 97.12 88 PHE A CA 1
ATOM 711 C C . PHE A 1 88 ? 5.419 10.656 -5.374 1.00 97.12 88 PHE A C 1
ATOM 713 O O . PHE A 1 88 ? 4.440 11.273 -4.958 1.00 97.12 88 PHE A O 1
ATOM 720 N N . ILE A 1 89 ? 5.999 9.686 -4.660 1.00 96.62 89 ILE A N 1
ATOM 721 C CA . ILE A 1 89 ? 5.468 9.245 -3.364 1.00 96.62 89 ILE A CA 1
ATOM 722 C C . ILE A 1 89 ? 5.588 10.360 -2.322 1.00 96.62 89 ILE A C 1
ATOM 724 O O . ILE A 1 89 ? 4.619 10.631 -1.617 1.00 96.62 89 ILE A O 1
ATOM 728 N N . GLU A 1 90 ? 6.734 11.043 -2.256 1.00 95.88 90 GLU A N 1
ATOM 729 C CA . GLU A 1 90 ? 6.961 12.174 -1.346 1.00 95.88 90 GLU A CA 1
ATOM 730 C C . GLU A 1 90 ? 5.946 13.305 -1.577 1.00 95.88 90 GLU A C 1
ATOM 732 O O . GLU A 1 90 ? 5.422 13.873 -0.616 1.00 95.88 90 GLU A O 1
ATOM 737 N N . GLU A 1 91 ? 5.608 13.592 -2.838 1.00 95.94 91 GLU A N 1
ATOM 73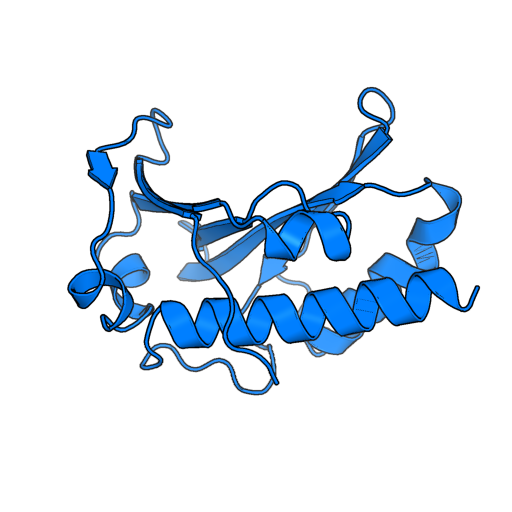8 C CA . GLU A 1 91 ? 4.556 14.547 -3.194 1.00 95.94 91 GLU A CA 1
ATOM 739 C C . GLU A 1 91 ? 3.169 14.073 -2.724 1.00 95.94 91 GLU A C 1
ATOM 741 O O . GLU A 1 91 ? 2.436 14.858 -2.116 1.00 95.94 91 GLU A O 1
ATOM 746 N N . LYS A 1 92 ? 2.815 12.796 -2.937 1.00 95.75 92 LYS A N 1
ATOM 747 C CA . LYS A 1 92 ? 1.510 12.235 -2.531 1.00 95.75 92 LYS A CA 1
ATOM 748 C C . LYS A 1 92 ? 1.306 12.215 -1.016 1.00 95.75 92 LYS A C 1
ATOM 750 O O . LYS A 1 92 ? 0.194 12.475 -0.567 1.00 95.75 92 LYS A O 1
ATOM 755 N N . VAL A 1 93 ? 2.364 11.990 -0.234 1.00 93.88 93 VAL A N 1
ATOM 756 C CA . VAL A 1 93 ? 2.311 12.061 1.240 1.00 93.88 93 VAL A CA 1
ATOM 757 C C . VAL A 1 93 ? 2.521 13.479 1.784 1.00 93.88 93 VAL A C 1
ATOM 759 O O . VAL A 1 93 ? 2.783 13.655 2.976 1.00 93.88 93 VAL A O 1
ATOM 762 N N . GLN A 1 94 ? 2.442 14.508 0.932 1.00 92.31 94 GLN A N 1
ATOM 763 C CA . GLN A 1 94 ? 2.611 15.919 1.298 1.00 92.31 94 GLN A CA 1
ATOM 764 C C . GLN A 1 94 ? 3.936 16.211 2.027 1.00 92.31 94 GLN A C 1
ATOM 766 O O . GLN A 1 94 ? 4.003 17.076 2.902 1.00 92.31 94 GLN A O 1
ATOM 771 N N . ASN A 1 95 ? 5.007 15.492 1.678 1.00 86.75 95 ASN A N 1
ATOM 772 C CA . ASN A 1 95 ? 6.311 15.527 2.348 1.00 86.75 95 ASN A CA 1
ATOM 773 C C . ASN A 1 95 ? 6.268 15.167 3.849 1.00 86.75 95 ASN A C 1
ATOM 775 O O . ASN A 1 95 ? 7.196 15.487 4.597 1.00 86.75 95 ASN A O 1
ATOM 779 N N . GLN A 1 96 ? 5.217 14.484 4.313 1.00 88.31 96 GLN A N 1
ATOM 780 C CA . GLN A 1 96 ? 5.182 13.874 5.640 1.00 88.31 96 GLN A CA 1
ATOM 781 C C . GLN A 1 96 ? 5.875 12.514 5.582 1.00 88.31 96 GLN A C 1
ATOM 783 O O . GLN A 1 96 ? 5.266 11.480 5.340 1.00 88.31 96 GLN A O 1
ATOM 788 N N . LEU A 1 97 ? 7.193 12.534 5.775 1.00 88.31 97 LEU A N 1
ATOM 789 C CA . LEU A 1 97 ? 8.052 11.366 5.553 1.00 88.31 97 LEU A CA 1
ATOM 790 C C . LEU A 1 97 ? 8.113 10.401 6.751 1.00 88.31 97 LEU A C 1
ATOM 792 O O . LEU A 1 97 ? 8.897 9.454 6.738 1.00 88.31 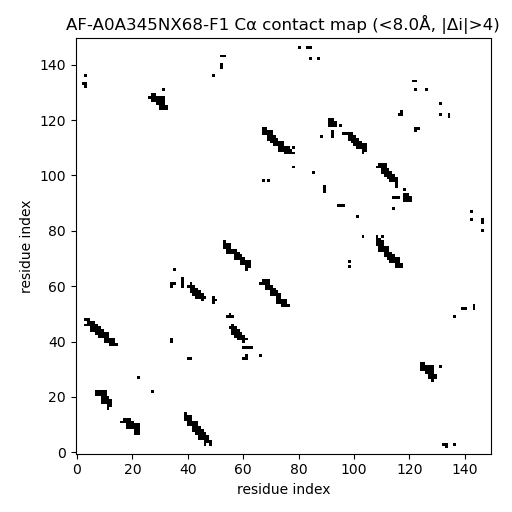97 LEU A O 1
ATOM 796 N N . LEU A 1 98 ? 7.348 10.647 7.819 1.00 88.88 98 LEU A N 1
ATOM 797 C CA . LEU A 1 98 ? 7.352 9.769 8.988 1.00 88.88 98 LEU A CA 1
ATOM 798 C C . LEU A 1 98 ? 6.744 8.413 8.609 1.00 88.88 98 LEU A C 1
ATOM 800 O O . LEU A 1 98 ? 5.627 8.357 8.112 1.00 88.88 98 LEU A O 1
ATOM 804 N N . GLY A 1 99 ? 7.494 7.332 8.828 1.00 87.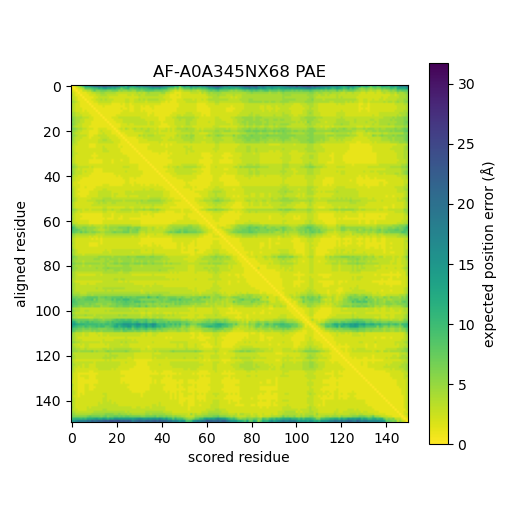88 99 GLY A N 1
ATOM 805 C CA . GLY A 1 99 ? 7.086 5.979 8.438 1.00 87.88 99 GLY A CA 1
ATOM 806 C C . GLY A 1 99 ? 7.302 5.652 6.955 1.00 87.88 99 GLY A C 1
ATOM 807 O O . GLY A 1 99 ? 7.230 4.481 6.592 1.00 87.88 99 GLY A O 1
ATOM 808 N N . LEU A 1 100 ? 7.630 6.639 6.107 1.00 95.19 100 LEU A N 1
ATOM 809 C CA . LEU A 1 100 ? 7.921 6.400 4.695 1.00 95.19 100 LEU A CA 1
ATOM 810 C C . LEU A 1 100 ? 9.242 5.631 4.540 1.00 95.19 100 LEU A C 1
ATOM 812 O O . LEU A 1 100 ? 10.303 6.096 4.963 1.00 95.19 100 LEU A O 1
ATOM 816 N N . SER A 1 101 ? 9.188 4.491 3.857 1.00 95.56 101 SER A N 1
ATOM 817 C CA . SER A 1 101 ? 10.357 3.736 3.407 1.00 95.56 101 SER A CA 1
ATOM 818 C C . SER A 1 101 ? 10.224 3.415 1.926 1.00 95.56 101 SER A C 1
ATOM 820 O O . SER A 1 101 ? 9.157 3.026 1.464 1.00 95.56 101 SER A O 1
ATOM 822 N N . ILE A 1 102 ? 11.314 3.591 1.180 1.00 96.69 102 ILE A N 1
ATOM 823 C CA . ILE A 1 102 ? 11.408 3.228 -0.237 1.00 96.69 102 ILE A CA 1
ATOM 824 C C . ILE A 1 102 ? 12.790 2.603 -0.453 1.00 96.69 102 ILE A C 1
ATOM 826 O O . ILE A 1 102 ? 13.806 3.317 -0.455 1.00 96.69 102 ILE A O 1
ATOM 830 N N . SER A 1 103 ? 12.839 1.287 -0.642 1.00 96.62 103 SER A N 1
ATOM 831 C CA . SER A 1 103 ? 14.047 0.492 -0.910 1.00 96.62 103 SER A CA 1
ATOM 832 C C . SER A 1 103 ? 13.928 -0.250 -2.239 1.00 96.62 103 SER A C 1
ATOM 834 O O . SER A 1 103 ? 12.838 -0.525 -2.717 1.00 96.62 103 SER A O 1
ATOM 836 N N . PHE A 1 104 ? 15.061 -0.547 -2.877 1.00 96.44 104 PHE A N 1
ATOM 837 C CA . PHE A 1 104 ? 15.100 -1.412 -4.058 1.00 96.44 104 PHE A CA 1
ATOM 838 C C . PHE A 1 104 ? 15.732 -2.746 -3.660 1.00 96.44 104 PHE A C 1
ATOM 840 O O . PHE A 1 104 ? 16.879 -2.750 -3.201 1.00 96.44 104 PHE A O 1
ATOM 847 N N . SER A 1 105 ? 15.012 -3.851 -3.851 1.00 92.62 105 SER A N 1
ATOM 848 C CA . SER A 1 105 ? 15.528 -5.206 -3.650 1.00 92.62 105 SER A CA 1
ATOM 849 C C . SER A 1 105 ? 16.362 -5.599 -4.873 1.00 92.62 105 SER A C 1
ATOM 851 O O . SER A 1 105 ? 15.835 -5.981 -5.915 1.00 92.62 105 SER A O 1
ATOM 853 N N . ASP A 1 106 ? 17.695 -5.494 -4.775 1.00 87.12 106 ASP A N 1
ATOM 854 C CA . ASP A 1 106 ? 18.609 -5.886 -5.867 1.00 87.12 106 ASP A CA 1
ATOM 855 C C . ASP A 1 106 ? 18.510 -7.389 -6.208 1.00 87.12 106 ASP A C 1
ATOM 857 O O . ASP A 1 106 ? 18.841 -7.788 -7.325 1.00 87.12 106 ASP A O 1
ATOM 861 N N . ASN A 1 107 ? 18.054 -8.215 -5.261 1.00 83.81 107 ASN A N 1
ATOM 862 C CA . ASN A 1 107 ? 17.910 -9.660 -5.441 1.00 83.81 107 ASN A CA 1
ATOM 863 C C . ASN A 1 107 ? 16.643 -10.028 -6.217 1.00 83.81 107 ASN A C 1
ATOM 865 O O . ASN A 1 107 ? 16.673 -10.966 -7.012 1.00 83.81 107 ASN A O 1
ATOM 869 N N . GLU A 1 108 ? 15.550 -9.303 -5.988 1.00 82.44 108 GLU A N 1
ATOM 870 C CA . GLU A 1 108 ? 14.234 -9.654 -6.531 1.00 82.44 108 GLU A CA 1
ATOM 871 C C . GLU A 1 108 ? 13.786 -8.714 -7.655 1.00 82.44 108 GLU A C 1
ATOM 873 O O . GLU A 1 108 ? 12.897 -9.050 -8.432 1.00 82.44 108 GLU A O 1
ATOM 878 N N . GLY A 1 109 ? 14.457 -7.571 -7.821 1.00 87.62 109 GLY A N 1
ATOM 879 C CA . GLY A 1 109 ? 14.230 -6.661 -8.940 1.00 87.62 109 GLY A CA 1
ATOM 880 C C . GLY A 1 109 ? 12.971 -5.804 -8.808 1.00 87.62 109 GLY A C 1
ATOM 881 O O . GLY A 1 109 ? 12.461 -5.334 -9.825 1.00 87.62 109 GLY A O 1
ATOM 882 N N . PHE A 1 110 ? 12.491 -5.577 -7.586 1.00 93.06 110 PHE A N 1
ATOM 883 C CA . PHE A 1 110 ? 11.352 -4.707 -7.296 1.00 93.06 110 PHE A CA 1
ATOM 884 C C . PHE A 1 110 ? 11.679 -3.659 -6.226 1.00 93.06 110 PHE A C 1
ATOM 886 O O . PHE A 1 110 ? 12.690 -3.727 -5.521 1.00 93.06 110 PHE A O 1
ATOM 893 N N . TRP A 1 111 ? 10.825 -2.644 -6.149 1.00 96.69 111 TRP A N 1
ATOM 894 C CA . TRP A 1 111 ? 10.838 -1.624 -5.110 1.00 96.69 111 TRP A CA 1
ATOM 895 C C . TRP A 1 111 ? 9.930 -2.039 -3.960 1.00 96.69 111 TRP A C 1
ATOM 897 O O . TRP A 1 111 ? 8.773 -2.362 -4.185 1.00 96.69 111 TRP A O 1
ATOM 907 N N . GLU A 1 112 ? 10.449 -1.993 -2.744 1.00 96.88 112 GLU A N 1
ATOM 908 C CA . GLU A 1 112 ? 9.688 -2.147 -1.507 1.00 96.88 112 GLU A CA 1
ATOM 909 C C . GLU A 1 112 ? 9.303 -0.758 -1.011 1.00 96.88 112 GLU A C 1
ATOM 911 O O . GLU A 1 112 ? 10.171 0.104 -0.810 1.00 96.88 112 GLU A O 1
ATOM 916 N N . ILE A 1 113 ? 8.006 -0.523 -0.846 1.00 97.31 113 ILE A N 1
ATOM 917 C CA . ILE A 1 113 ? 7.477 0.775 -0.444 1.00 97.31 113 ILE A CA 1
ATOM 918 C C . ILE A 1 113 ? 6.575 0.585 0.768 1.00 97.31 113 ILE A C 1
ATOM 920 O O . ILE A 1 113 ? 5.596 -0.149 0.693 1.00 97.31 113 ILE A O 1
ATOM 924 N N . ASN A 1 114 ? 6.870 1.319 1.840 1.00 96.50 114 ASN A N 1
ATOM 925 C CA . ASN A 1 114 ? 5.987 1.498 2.989 1.00 96.50 114 ASN A CA 1
ATOM 926 C C . ASN A 1 114 ? 5.597 2.970 3.016 1.00 96.50 114 ASN A C 1
ATOM 928 O O . ASN A 1 114 ? 6.465 3.820 3.203 1.00 96.50 114 ASN A O 1
ATOM 932 N N . MET A 1 115 ? 4.324 3.283 2.812 1.00 95.88 115 MET A N 1
ATOM 933 C CA . MET A 1 115 ? 3.836 4.649 2.634 1.00 95.88 115 MET A CA 1
ATOM 934 C C . MET A 1 115 ? 2.745 4.969 3.666 1.00 95.88 115 MET A C 1
ATOM 936 O O . MET A 1 115 ? 1.783 4.205 3.767 1.00 95.88 115 MET A O 1
ATOM 940 N N . PRO A 1 116 ? 2.853 6.082 4.417 1.00 96.38 116 PRO A N 1
ATOM 941 C CA . PRO A 1 116 ? 1.786 6.523 5.311 1.00 96.38 116 PRO A CA 1
ATOM 942 C C . PRO A 1 116 ? 0.569 7.018 4.519 1.00 96.38 116 PRO A C 1
ATOM 944 O O . PRO A 1 116 ? 0.716 7.684 3.494 1.00 96.38 116 PRO A O 1
ATOM 947 N N . LEU A 1 117 ? -0.633 6.711 5.007 1.00 97.06 117 LEU A N 1
ATOM 948 C CA . LEU A 1 117 ? -1.907 7.080 4.382 1.00 97.06 117 LEU A CA 1
ATOM 949 C C . LEU A 1 117 ? -2.503 8.365 4.960 1.00 97.06 117 LEU A C 1
ATOM 951 O O . LEU A 1 117 ? -3.171 9.094 4.235 1.00 97.06 117 LEU A O 1
ATOM 955 N N . ASP A 1 118 ? -2.236 8.669 6.232 1.00 93.75 118 ASP A N 1
ATOM 956 C CA . ASP A 1 118 ? -2.873 9.761 6.985 1.00 93.75 118 ASP A CA 1
ATOM 957 C C . ASP A 1 118 ? -2.755 11.138 6.306 1.00 93.75 118 ASP A C 1
ATOM 959 O O . ASP A 1 118 ? -3.622 11.995 6.470 1.00 93.75 118 ASP A O 1
ATOM 963 N N . SER A 1 119 ? -1.669 11.370 5.561 1.00 90.88 119 SER A N 1
ATOM 964 C CA . SER A 1 119 ? -1.398 12.633 4.867 1.00 90.88 119 SER A CA 1
ATOM 965 C C . SER A 1 119 ? -1.830 12.647 3.400 1.00 90.88 119 SER A C 1
ATOM 967 O O . SER A 1 119 ? -1.712 13.685 2.743 1.00 90.88 119 SER A O 1
ATOM 969 N N . ILE A 1 120 ? -2.319 11.524 2.870 1.00 95.69 120 ILE A N 1
ATOM 970 C CA . ILE A 1 120 ? -2.769 11.420 1.484 1.00 95.69 120 ILE A CA 1
ATOM 971 C C . ILE A 1 120 ? -4.084 12.183 1.325 1.00 95.69 120 ILE A C 1
ATOM 973 O O . ILE A 1 120 ? -5.044 11.994 2.071 1.00 95.69 120 ILE A O 1
ATOM 977 N N . GLU A 1 121 ? -4.147 13.051 0.315 1.00 95.25 121 GLU A N 1
ATOM 978 C CA . GLU A 1 121 ? -5.373 13.782 0.001 1.00 95.25 121 GLU A CA 1
ATOM 979 C C . GLU A 1 121 ? -6.518 12.814 -0.332 1.00 95.25 121 GLU A C 1
ATOM 981 O O . GLU A 1 121 ? -6.394 11.952 -1.203 1.00 95.25 121 GLU A O 1
ATOM 986 N N . GLY A 1 122 ? -7.647 12.981 0.359 1.00 95.81 122 GLY A N 1
ATOM 987 C CA . GLY A 1 122 ? -8.836 12.151 0.183 1.00 95.81 122 GLY A CA 1
ATOM 988 C C . GLY A 1 122 ? -8.877 10.896 1.052 1.00 95.81 122 GLY A C 1
ATOM 989 O O . GLY A 1 122 ? -9.897 10.219 1.018 1.00 95.81 122 GLY A O 1
ATOM 990 N N . PHE A 1 123 ? -7.836 10.594 1.836 1.00 97.88 123 PHE A N 1
ATOM 991 C CA . PHE A 1 123 ? -7.902 9.549 2.857 1.00 97.88 123 PHE A CA 1
ATOM 992 C C . PHE A 1 123 ? -8.631 10.057 4.110 1.00 97.88 123 PHE A C 1
ATOM 994 O O . PHE A 1 123 ? -8.283 11.095 4.671 1.00 97.88 123 PHE A O 1
ATOM 1001 N N . GLU A 1 124 ? -9.622 9.298 4.578 1.00 97.62 124 GLU A N 1
ATOM 1002 C CA . GLU A 1 124 ? -10.272 9.504 5.873 1.00 97.62 124 GLU A CA 1
ATOM 1003 C C . GLU A 1 124 ? -10.508 8.153 6.562 1.00 97.62 124 GLU A C 1
ATOM 1005 O O . GLU A 1 124 ? -10.977 7.198 5.946 1.00 97.62 124 GLU A O 1
ATOM 1010 N N . GLU A 1 125 ? -10.281 8.072 7.876 1.00 97.31 125 GLU A N 1
ATOM 1011 C CA .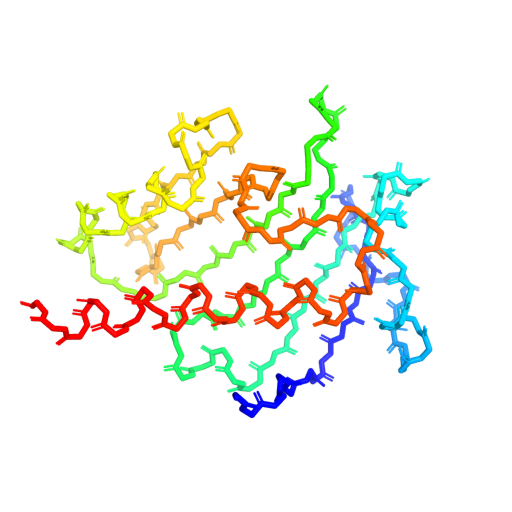 GLU A 1 125 ? -10.398 6.812 8.640 1.00 97.31 125 GLU A CA 1
ATOM 1012 C C . GLU A 1 125 ? -11.825 6.223 8.684 1.00 97.31 125 GLU A C 1
ATOM 1014 O O . GLU A 1 125 ? -12.049 5.078 9.097 1.00 97.31 125 GLU A O 1
ATOM 1019 N N . THR A 1 126 ? -12.815 7.024 8.284 1.00 98.06 126 THR A N 1
ATOM 1020 C CA . THR A 1 126 ? -14.224 6.621 8.204 1.00 98.06 126 THR A CA 1
ATOM 1021 C C . THR A 1 126 ? -14.603 6.029 6.847 1.00 98.06 126 THR A C 1
ATOM 1023 O O . THR A 1 126 ? -15.700 5.486 6.717 1.00 98.06 126 THR A O 1
ATOM 1026 N N . MET A 1 127 ? -13.707 6.096 5.855 1.00 98.19 127 MET A N 1
ATOM 1027 C CA . MET A 1 127 ? -13.941 5.524 4.534 1.00 98.19 127 MET A CA 1
ATOM 1028 C C . MET A 1 127 ? -14.082 4.005 4.612 1.00 98.19 127 MET A C 1
ATOM 1030 O O . MET A 1 127 ? -13.293 3.361 5.314 1.00 98.19 127 MET A O 1
ATOM 1034 N N . PRO A 1 128 ? -15.023 3.418 3.852 1.00 98.31 128 PRO A N 1
ATOM 1035 C CA . PRO A 1 128 ? -15.046 1.988 3.592 1.00 98.31 128 PRO A CA 1
ATOM 1036 C C . PRO A 1 128 ? -13.686 1.479 3.106 1.00 98.31 128 PRO A C 1
ATOM 1038 O O . PRO A 1 128 ? -13.021 2.141 2.307 1.00 98.31 128 PRO A O 1
ATOM 1041 N N . ILE A 1 129 ? -13.294 0.277 3.529 1.00 98.44 129 ILE A N 1
ATOM 1042 C CA . ILE A 1 129 ? -12.036 -0.364 3.114 1.00 98.44 129 ILE A CA 1
ATOM 1043 C C . ILE A 1 129 ? -11.911 -0.394 1.585 1.00 98.44 129 ILE A C 1
ATOM 1045 O O . ILE A 1 129 ? -10.865 -0.034 1.049 1.00 98.44 129 ILE A O 1
ATOM 1049 N N . GLN A 1 130 ? -12.985 -0.736 0.868 1.00 97.62 130 GLN A N 1
ATOM 1050 C CA . GLN A 1 130 ? -12.989 -0.724 -0.601 1.00 97.62 130 GLN A CA 1
ATOM 1051 C C . GLN A 1 130 ? -12.651 0.650 -1.208 1.00 97.62 130 GLN A C 1
ATOM 1053 O O . GLN A 1 130 ? -12.012 0.714 -2.256 1.00 97.62 130 GLN A O 1
ATOM 1058 N N . ASP A 1 131 ? -13.050 1.746 -0.558 1.00 98.12 131 ASP A N 1
ATOM 1059 C CA . ASP A 1 131 ? -12.852 3.098 -1.079 1.00 98.12 131 ASP A CA 1
ATOM 1060 C C . ASP A 1 131 ? -11.400 3.535 -0.850 1.00 98.12 131 ASP A C 1
ATOM 1062 O O . ASP A 1 131 ? -10.808 4.188 -1.709 1.00 98.12 131 ASP A O 1
ATOM 1066 N N . VAL A 1 132 ? -10.787 3.100 0.259 1.00 98.44 132 VAL A N 1
ATOM 1067 C CA . VAL A 1 132 ? -9.342 3.253 0.497 1.00 98.44 132 VAL A CA 1
ATOM 1068 C C . VAL A 1 132 ? -8.537 2.477 -0.548 1.00 98.44 132 VAL A C 1
ATOM 1070 O O . VAL A 1 132 ? -7.599 3.020 -1.130 1.00 98.44 132 VAL A O 1
ATOM 1073 N N . LEU A 1 133 ? -8.923 1.236 -0.857 1.00 98.19 133 LEU A N 1
ATOM 1074 C CA . LEU A 1 133 ? -8.265 0.448 -1.907 1.00 98.19 133 LEU A CA 1
ATOM 1075 C C . LEU A 1 133 ? -8.439 1.082 -3.291 1.00 98.19 133 LEU A C 1
ATOM 1077 O O . LEU A 1 133 ? -7.500 1.121 -4.085 1.00 98.19 133 LEU A O 1
ATOM 1081 N N . GLN A 1 134 ? -9.615 1.644 -3.570 1.00 97.62 134 GLN A N 1
ATOM 1082 C CA . GLN A 1 134 ? -9.869 2.368 -4.809 1.00 97.62 134 GLN A CA 1
ATOM 1083 C C . GLN A 1 134 ? -9.008 3.635 -4.935 1.00 97.62 134 GLN A C 1
ATOM 1085 O O . GLN A 1 134 ? -8.527 3.920 -6.038 1.00 97.62 134 GLN A O 1
ATOM 1090 N N . LEU A 1 135 ? -8.819 4.376 -3.836 1.00 98.06 135 LEU A N 1
ATOM 1091 C CA . LEU A 1 135 ? -7.926 5.535 -3.756 1.00 98.06 135 LEU A CA 1
ATOM 1092 C C . LEU A 1 135 ? -6.479 5.123 -4.048 1.00 98.06 135 LEU A C 1
ATOM 1094 O O . LEU A 1 135 ? -5.834 5.722 -4.909 1.00 98.06 135 LEU A O 1
ATOM 1098 N N . LEU A 1 136 ? -5.999 4.064 -3.393 1.00 98.00 136 LEU A N 1
ATOM 1099 C CA . LEU A 1 136 ? -4.651 3.532 -3.592 1.00 98.00 136 LEU A CA 1
ATOM 1100 C C . LEU A 1 136 ? -4.420 3.078 -5.033 1.00 98.00 136 LEU A C 1
ATOM 1102 O O . LEU A 1 136 ? -3.426 3.468 -5.639 1.00 98.00 136 LEU A O 1
ATOM 1106 N N . ASN A 1 137 ? -5.368 2.351 -5.624 1.00 97.31 137 ASN A N 1
ATOM 1107 C CA . ASN A 1 137 ? -5.281 1.951 -7.027 1.00 97.31 137 ASN A CA 1
ATOM 1108 C C . ASN A 1 137 ? -5.190 3.159 -7.977 1.00 97.31 137 ASN A C 1
ATOM 1110 O O . ASN A 1 137 ? -4.450 3.122 -8.955 1.00 97.31 137 ASN A O 1
ATOM 1114 N N . GLY A 1 138 ? -5.908 4.250 -7.687 1.00 96.81 138 GLY A N 1
ATOM 1115 C CA . GLY A 1 138 ? -5.796 5.491 -8.460 1.00 96.81 138 GLY A CA 1
ATOM 1116 C C . GLY A 1 138 ? -4.405 6.124 -8.354 1.00 96.81 138 GLY A C 1
ATOM 1117 O O . GLY A 1 138 ? -3.800 6.455 -9.369 1.00 96.81 138 GLY A O 1
ATOM 1118 N N . ILE A 1 139 ? -3.870 6.233 -7.135 1.00 97.12 139 ILE A N 1
ATOM 1119 C CA . ILE A 1 139 ? -2.532 6.791 -6.882 1.00 97.12 139 ILE A CA 1
ATOM 1120 C C . ILE A 1 139 ? -1.442 5.963 -7.570 1.00 97.12 139 ILE A C 1
ATOM 1122 O O . ILE A 1 139 ? -0.512 6.521 -8.145 1.00 97.12 139 ILE A O 1
ATOM 1126 N N . LEU A 1 140 ? -1.541 4.637 -7.517 1.00 97.12 140 LEU A N 1
ATOM 1127 C CA . LEU A 1 140 ? -0.549 3.751 -8.122 1.00 97.12 140 LEU A CA 1
ATOM 1128 C C . LEU A 1 140 ? -0.681 3.704 -9.651 1.00 97.12 140 LEU A C 1
ATOM 1130 O O . LEU A 1 140 ? 0.332 3.612 -10.341 1.00 97.12 140 LEU A O 1
ATOM 1134 N N . GLY A 1 141 ? -1.893 3.876 -10.187 1.00 96.88 141 GLY A N 1
ATOM 1135 C CA . GLY A 1 141 ? -2.112 4.105 -11.616 1.00 96.88 141 GLY A CA 1
ATOM 1136 C C . GLY A 1 141 ? -1.428 5.377 -12.123 1.00 96.88 141 GLY A C 1
ATOM 1137 O O . GLY A 1 141 ? -0.708 5.322 -13.117 1.00 96.88 141 GLY A O 1
ATOM 1138 N N . ASP A 1 142 ? -1.563 6.498 -11.404 1.00 96.69 142 ASP A N 1
ATOM 1139 C CA . ASP A 1 142 ? -0.849 7.745 -11.731 1.00 96.69 142 ASP A CA 1
ATOM 1140 C C . ASP A 1 142 ? 0.683 7.531 -11.764 1.00 96.69 142 ASP A C 1
ATOM 1142 O O . ASP A 1 142 ? 1.382 8.080 -12.622 1.00 96.69 142 ASP A O 1
ATOM 1146 N N . LEU A 1 143 ? 1.220 6.738 -10.824 1.00 96.69 143 LEU A N 1
ATOM 1147 C CA . LEU A 1 143 ? 2.648 6.411 -10.771 1.00 96.69 143 LEU A CA 1
ATOM 1148 C C . LEU A 1 143 ? 3.081 5.580 -11.983 1.00 96.69 143 LEU A C 1
ATOM 1150 O O . LEU A 1 143 ? 4.134 5.855 -12.563 1.00 96.69 143 LEU A O 1
ATOM 1154 N N . ASP A 1 144 ? 2.299 4.572 -12.363 1.00 95.81 144 ASP A N 1
ATOM 1155 C CA . ASP A 1 144 ? 2.596 3.734 -13.523 1.00 95.81 144 ASP A CA 1
ATOM 1156 C C . ASP A 1 144 ? 2.626 4.553 -14.822 1.00 95.81 144 ASP A C 1
ATOM 1158 O O . ASP A 1 144 ? 3.611 4.512 -15.568 1.00 95.81 144 ASP A O 1
ATOM 1162 N N . GLU A 1 145 ? 1.621 5.405 -15.036 1.00 95.19 145 GLU A N 1
ATOM 1163 C CA . GLU A 1 145 ? 1.569 6.309 -16.189 1.00 95.19 145 GLU A CA 1
ATOM 1164 C C . GLU A 1 145 ? 2.782 7.254 -16.230 1.00 95.19 145 GLU A C 1
ATOM 1166 O O . GLU A 1 145 ? 3.409 7.446 -17.282 1.00 95.19 145 GLU A O 1
ATOM 1171 N N . LEU A 1 146 ? 3.167 7.813 -15.077 1.00 94.62 146 LEU A N 1
ATOM 1172 C CA . LEU A 1 146 ? 4.342 8.674 -14.966 1.00 94.62 146 LEU A CA 1
ATOM 1173 C C . LEU A 1 146 ? 5.627 7.922 -15.340 1.00 94.62 146 LEU A C 1
ATOM 1175 O O . LEU A 1 146 ? 6.463 8.465 -16.070 1.00 94.62 146 LEU A O 1
ATOM 1179 N N . ARG A 1 147 ? 5.784 6.678 -14.877 1.00 92.81 147 ARG A N 1
ATOM 1180 C CA . ARG A 1 147 ? 6.943 5.824 -15.181 1.00 92.81 147 ARG A CA 1
ATOM 1181 C C . ARG A 1 147 ? 7.004 5.448 -16.659 1.00 92.81 147 ARG A C 1
ATOM 1183 O O . ARG A 1 147 ? 8.090 5.469 -17.230 1.00 92.81 147 ARG A O 1
ATOM 1190 N N . ALA A 1 148 ? 5.864 5.175 -17.293 1.00 88.44 148 ALA A N 1
ATOM 1191 C CA . ALA A 1 148 ? 5.785 4.857 -18.720 1.00 88.44 148 ALA A CA 1
ATOM 1192 C C . ALA A 1 148 ? 6.153 6.045 -19.632 1.00 88.44 148 ALA A C 1
ATOM 1194 O O . ALA A 1 148 ? 6.559 5.851 -20.779 1.00 88.44 148 ALA A O 1
ATOM 1195 N N . SER A 1 149 ? 6.029 7.279 -19.132 1.00 82.94 149 SER A N 1
ATOM 1196 C CA . SER A 1 149 ? 6.339 8.507 -19.879 1.00 82.94 149 SER A CA 1
ATOM 1197 C C . SER A 1 149 ? 7.829 8.901 -19.909 1.00 82.94 149 SER A C 1
ATOM 1199 O O . SER A 1 149 ? 8.181 9.869 -20.592 1.00 82.94 149 SER A O 1
ATOM 1201 N N . LYS A 1 150 ? 8.707 8.182 -19.189 1.00 62.84 150 LYS A N 1
ATOM 1202 C CA . LYS A 1 150 ? 10.138 8.502 -19.007 1.00 62.84 150 LYS A CA 1
ATOM 1203 C C . LYS A 1 150 ? 11.081 7.445 -19.588 1.00 62.84 150 LYS A C 1
ATOM 1205 O O . LYS A 1 150 ? 12.139 7.855 -20.119 1.00 62.84 150 LYS A O 1
#

Foldseek 3Di:
DPQFDWPWKFKAFPVPRDGPDTDDPVLLQFFLCVQLVVQRIKIWTQGPLVVVLQKGTWIWHQDPPPRFIKIKTKHADAPVCVVLVVVLLCVQLVVPCVQWDWDADPPPRIIITIHTDPSGPPDDRRGRNSVVVVVVSVSSVVSSVSSVVD